Protein AF-E9PKG4-F1 (afdb_monomer_lite)

Structure (mmCIF, N/CA/C/O backbone):
dat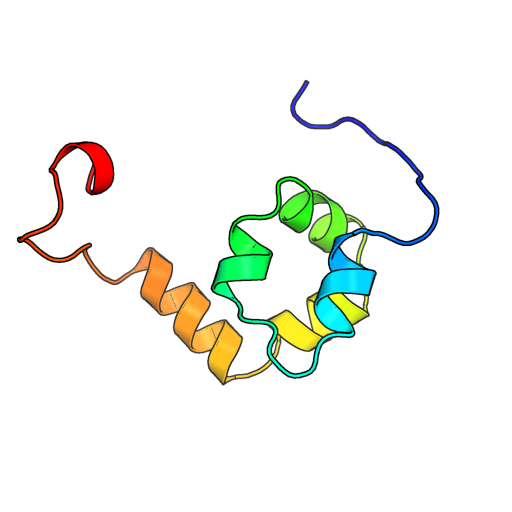a_AF-E9PKG4-F1
#
_entry.id   AF-E9PKG4-F1
#
loop_
_atom_site.group_PDB
_atom_site.id
_atom_site.type_symbol
_atom_site.label_atom_id
_atom_site.label_alt_id
_atom_site.label_comp_id
_atom_site.label_asym_id
_atom_site.label_entity_id
_atom_site.label_seq_id
_atom_site.pdbx_PDB_ins_code
_atom_site.Cartn_x
_atom_site.Cartn_y
_atom_site.Cartn_z
_atom_site.occupancy
_atom_site.B_iso_or_equiv
_atom_site.auth_seq_id
_atom_site.auth_comp_id
_atom_site.auth_asym_id
_atom_site.auth_atom_id
_atom_site.pdbx_PDB_model_num
ATOM 1 N N . MET A 1 1 ? 16.772 17.367 5.679 1.00 49.16 1 MET A N 1
ATOM 2 C CA . MET A 1 1 ? 15.684 17.860 4.807 1.00 49.16 1 MET A CA 1
ATOM 3 C C . MET A 1 1 ? 14.880 16.644 4.398 1.00 49.16 1 MET A C 1
ATOM 5 O O . MET A 1 1 ? 15.497 15.708 3.915 1.00 49.16 1 MET A O 1
ATOM 9 N N . PHE A 1 2 ? 13.562 16.662 4.600 1.00 53.09 2 PHE A N 1
ATOM 10 C CA . PHE A 1 2 ? 12.620 15.560 4.315 1.00 53.09 2 PHE A CA 1
ATOM 11 C C . PHE A 1 2 ? 12.503 15.203 2.810 1.00 53.09 2 PHE A C 1
ATOM 13 O O . PHE A 1 2 ? 11.711 14.363 2.416 1.00 53.09 2 PHE A O 1
ATOM 20 N N . TRP A 1 3 ? 13.288 15.870 1.957 1.00 54.62 3 TRP A N 1
ATOM 21 C CA . TRP A 1 3 ? 13.279 15.749 0.500 1.00 54.62 3 TRP A CA 1
ATOM 22 C C . TRP A 1 3 ? 14.718 15.557 0.013 1.00 54.62 3 TRP A C 1
ATOM 24 O O . TRP A 1 3 ? 15.331 16.489 -0.512 1.00 54.62 3 TRP A O 1
ATOM 34 N N . LYS A 1 4 ? 15.309 14.388 0.276 1.00 54.28 4 LYS A N 1
ATOM 35 C CA . LYS A 1 4 ? 16.543 13.989 -0.406 1.00 54.28 4 LYS A CA 1
ATOM 36 C C . LYS A 1 4 ? 16.164 13.269 -1.693 1.00 54.28 4 LYS A C 1
ATOM 38 O O . LYS A 1 4 ? 15.314 12.394 -1.692 1.00 54.28 4 LYS A O 1
ATOM 43 N N . PHE A 1 5 ? 16.750 13.724 -2.791 1.00 58.12 5 PHE A N 1
ATOM 44 C CA . PHE A 1 5 ? 16.527 13.190 -4.126 1.00 58.12 5 PHE A CA 1
ATOM 45 C C . PHE A 1 5 ? 17.602 12.131 -4.375 1.00 58.12 5 PHE A C 1
ATOM 47 O O . PHE A 1 5 ? 18.624 12.426 -4.993 1.00 58.12 5 PHE A O 1
ATOM 54 N N . ASP A 1 6 ? 17.420 10.936 -3.817 1.00 52.53 6 ASP A N 1
ATOM 55 C CA . ASP A 1 6 ? 18.312 9.813 -4.091 1.00 52.53 6 ASP A CA 1
ATOM 56 C C . ASP A 1 6 ? 17.742 9.017 -5.267 1.00 52.53 6 ASP A C 1
ATOM 58 O O . ASP A 1 6 ? 16.780 8.265 -5.168 1.00 52.53 6 ASP A O 1
ATOM 62 N N . LEU A 1 7 ? 18.331 9.259 -6.438 1.00 58.31 7 LEU A N 1
ATOM 63 C CA . LEU A 1 7 ? 18.056 8.524 -7.664 1.00 58.31 7 LEU A CA 1
ATOM 64 C C . LEU A 1 7 ? 18.744 7.153 -7.544 1.00 58.31 7 LEU A C 1
ATOM 66 O O . LEU A 1 7 ? 19.890 7.004 -7.966 1.00 58.31 7 LEU A O 1
ATOM 70 N N . HIS A 1 8 ? 18.111 6.176 -6.892 1.00 51.53 8 HIS A N 1
ATOM 71 C CA . HIS A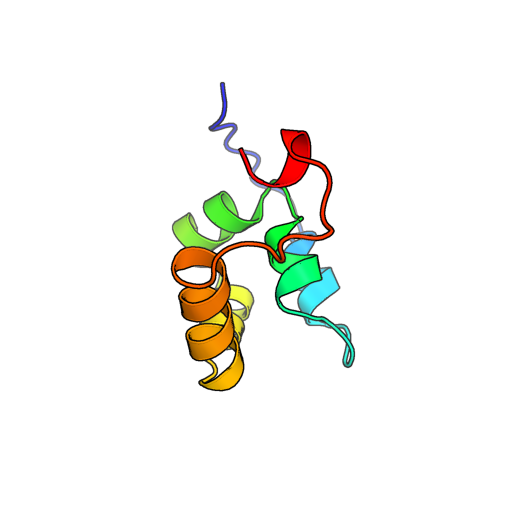 1 8 ? 18.713 4.858 -6.678 1.00 51.53 8 HIS A CA 1
ATOM 72 C C . HIS A 1 8 ? 17.987 3.741 -7.438 1.00 51.53 8 HIS A C 1
ATOM 74 O O . HIS A 1 8 ? 16.767 3.684 -7.546 1.00 51.53 8 HIS A O 1
ATOM 80 N N . SER A 1 9 ? 18.819 2.871 -8.011 1.00 51.91 9 SER A N 1
ATOM 81 C CA . SER A 1 9 ? 18.518 1.602 -8.668 1.00 51.91 9 SER A CA 1
ATOM 82 C C . SER A 1 9 ? 17.543 0.738 -7.860 1.00 51.91 9 SER A C 1
ATOM 84 O O . SER A 1 9 ? 17.841 0.471 -6.702 1.00 51.91 9 SER A O 1
ATOM 86 N N . SER A 1 10 ? 16.455 0.291 -8.506 1.00 59.94 10 SER A N 1
ATOM 87 C CA . SER A 1 10 ? 15.339 -0.524 -7.975 1.00 59.94 10 SER A CA 1
ATOM 88 C C . SER A 1 10 ? 14.847 -0.086 -6.591 1.00 59.94 10 SER A C 1
ATOM 90 O O . SER A 1 10 ? 15.471 -0.413 -5.581 1.00 59.94 10 SER A O 1
ATOM 92 N N . SER A 1 11 ? 13.719 0.629 -6.537 1.00 72.44 11 SER A N 1
ATOM 93 C CA . SER A 1 11 ? 13.185 1.116 -5.264 1.00 72.44 11 SER A CA 1
ATOM 94 C C . SER A 1 11 ? 12.844 -0.053 -4.333 1.00 72.44 11 SER A C 1
ATOM 96 O O . SER A 1 11 ? 12.440 -1.138 -4.769 1.00 72.44 11 SER A O 1
ATOM 98 N N . HIS A 1 12 ? 13.029 0.146 -3.028 1.00 86.12 12 HIS A N 1
ATOM 99 C CA . HIS A 1 12 ? 12.641 -0.862 -2.040 1.00 86.12 12 HIS A CA 1
ATOM 100 C C . HIS A 1 12 ? 11.139 -1.171 -2.140 1.00 86.12 12 HIS A C 1
ATOM 102 O O . HIS A 1 12 ? 10.746 -2.336 -2.102 1.00 86.12 12 HIS A O 1
ATOM 108 N N . ILE A 1 13 ? 10.336 -0.139 -2.423 1.00 91.75 13 ILE A N 1
ATOM 109 C CA . ILE A 1 13 ? 8.911 -0.238 -2.749 1.00 91.75 13 ILE A CA 1
ATOM 110 C C . ILE A 1 13 ? 8.659 -1.207 -3.911 1.00 91.75 13 ILE A C 1
ATOM 112 O O . ILE A 1 13 ? 7.784 -2.061 -3.803 1.00 91.75 13 ILE A O 1
ATOM 116 N N . ASP A 1 14 ? 9.429 -1.139 -5.001 1.00 91.31 14 ASP A N 1
ATOM 117 C CA . ASP A 1 14 ? 9.260 -2.056 -6.136 1.00 91.31 14 ASP A CA 1
ATOM 118 C C . ASP A 1 14 ? 9.524 -3.510 -5.745 1.00 91.31 14 ASP A C 1
ATOM 120 O O . ASP A 1 14 ? 8.836 -4.403 -6.237 1.00 91.31 14 ASP A O 1
ATOM 124 N N . THR A 1 15 ? 10.502 -3.738 -4.864 1.00 91.88 15 THR A N 1
ATOM 125 C CA . THR A 1 15 ? 10.824 -5.074 -4.340 1.00 91.88 15 THR A CA 1
ATOM 126 C C . THR A 1 15 ? 9.717 -5.571 -3.410 1.00 91.88 15 THR A C 1
ATOM 128 O O . THR A 1 15 ? 9.353 -6.744 -3.440 1.00 91.88 15 THR A O 1
ATOM 131 N N . LEU A 1 16 ? 9.151 -4.679 -2.596 1.00 93.31 16 LEU A N 1
ATOM 132 C CA . LEU A 1 16 ? 8.046 -4.997 -1.699 1.00 93.31 16 LEU A CA 1
ATOM 133 C C . LEU A 1 16 ? 6.782 -5.364 -2.492 1.00 93.31 16 LEU A C 1
ATOM 135 O O . LEU A 1 16 ? 6.138 -6.363 -2.191 1.00 93.31 16 LEU A O 1
ATOM 139 N N . LEU A 1 17 ? 6.483 -4.615 -3.557 1.00 94.00 17 LEU A N 1
ATOM 140 C CA . LEU A 1 17 ? 5.346 -4.844 -4.456 1.00 94.00 17 LEU A CA 1
ATOM 141 C C . LEU A 1 17 ? 5.452 -6.125 -5.295 1.00 94.00 17 LEU A C 1
ATOM 143 O O . LEU A 1 17 ? 4.460 -6.550 -5.882 1.00 94.00 17 LEU A O 1
ATOM 147 N N . GLU A 1 18 ? 6.634 -6.736 -5.380 1.00 92.69 18 GLU A N 1
ATOM 148 C CA . GLU A 1 18 ? 6.826 -8.037 -6.031 1.00 92.69 18 GLU A CA 1
ATOM 149 C C . GLU A 1 18 ? 6.403 -9.215 -5.142 1.00 92.69 18 GLU A C 1
ATOM 151 O O . GLU A 1 18 ? 6.251 -10.333 -5.638 1.00 92.69 18 GLU A O 1
ATOM 156 N N . ARG A 1 19 ? 6.176 -8.982 -3.844 1.00 94.12 19 ARG A N 1
ATOM 157 C CA . ARG A 1 19 ? 5.649 -9.997 -2.931 1.00 94.12 19 ARG A CA 1
ATOM 158 C C . ARG A 1 19 ? 4.147 -10.186 -3.142 1.00 94.12 19 ARG A C 1
ATOM 160 O O . ARG A 1 19 ? 3.393 -9.221 -3.217 1.00 94.12 19 ARG A O 1
ATOM 167 N N . GLU A 1 20 ? 3.699 -11.439 -3.169 1.00 88.69 20 GLU A N 1
ATOM 168 C CA . GLU A 1 20 ? 2.271 -11.774 -3.304 1.00 88.69 20 GLU A CA 1
ATOM 169 C C . GLU A 1 20 ? 1.443 -11.398 -2.062 1.00 88.69 20 GLU A C 1
ATOM 171 O O . GLU A 1 20 ? 0.233 -11.216 -2.167 1.00 88.69 20 GLU A O 1
ATOM 176 N N . ASP A 1 21 ? 2.085 -11.274 -0.897 1.00 91.31 21 ASP A N 1
ATOM 177 C CA . ASP A 1 21 ? 1.464 -11.029 0.409 1.00 91.31 21 ASP A CA 1
ATOM 178 C C . ASP A 1 21 ? 1.630 -9.588 0.917 1.00 91.31 21 ASP A C 1
ATOM 180 O O . ASP A 1 21 ? 1.340 -9.311 2.081 1.00 91.31 21 ASP A O 1
ATOM 184 N N . VAL A 1 22 ? 2.102 -8.668 0.068 1.00 93.88 22 VAL A N 1
ATOM 185 C CA . VAL A 1 22 ? 2.299 -7.268 0.461 1.00 93.88 22 VAL A CA 1
ATOM 186 C C . VAL A 1 22 ? 0.979 -6.625 0.883 1.00 93.88 22 VAL A C 1
ATOM 188 O O . VAL A 1 22 ? -0.048 -6.748 0.211 1.00 93.88 22 VAL A O 1
ATOM 191 N N . THR A 1 23 ? 1.014 -5.897 1.997 1.00 94.75 23 THR A N 1
ATOM 192 C CA . THR A 1 23 ? -0.152 -5.173 2.511 1.00 94.75 23 THR A CA 1
ATOM 193 C C . THR A 1 23 ? 0.004 -3.671 2.317 1.00 94.75 23 THR A C 1
ATOM 195 O O . THR A 1 23 ? 1.116 -3.145 2.254 1.00 94.75 23 THR A O 1
ATOM 198 N N . LEU A 1 24 ? -1.123 -2.955 2.274 1.00 94.81 24 LEU A N 1
ATOM 199 C CA . LEU A 1 24 ? -1.104 -1.493 2.251 1.00 94.81 24 LEU A CA 1
ATOM 200 C C . LEU A 1 2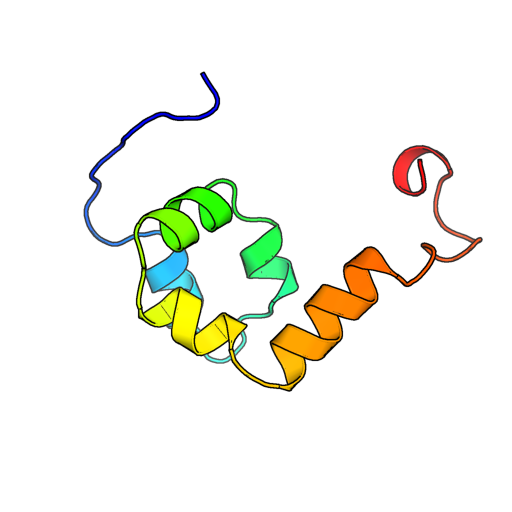4 ? -0.363 -0.926 3.467 1.00 94.81 24 LEU A C 1
ATOM 202 O O . LEU A 1 24 ? 0.385 0.032 3.327 1.00 94.81 24 LEU A O 1
ATOM 206 N N . LYS A 1 25 ? -0.538 -1.527 4.647 1.00 92.19 25 LYS A N 1
ATOM 207 C CA . LYS A 1 25 ? 0.115 -1.065 5.873 1.00 92.19 25 LYS A CA 1
ATOM 208 C C . LYS A 1 25 ? 1.637 -1.145 5.781 1.00 92.19 25 LYS A C 1
ATOM 210 O O . LYS A 1 25 ? 2.295 -0.161 6.083 1.00 92.19 25 LYS A O 1
ATOM 215 N N . GLU A 1 26 ? 2.167 -2.270 5.295 1.00 93.38 26 GLU A N 1
ATOM 216 C CA . GLU A 1 26 ? 3.610 -2.410 5.056 1.00 93.38 26 GLU A CA 1
ATOM 217 C C . GLU A 1 26 ? 4.124 -1.314 4.112 1.00 93.38 26 GLU A C 1
ATOM 219 O O . GLU A 1 26 ? 5.141 -0.701 4.398 1.00 93.38 26 GLU A O 1
ATOM 224 N N . LEU A 1 27 ? 3.391 -0.998 3.037 1.00 94.00 27 LEU A N 1
ATOM 225 C CA . LEU A 1 27 ? 3.759 0.095 2.127 1.00 94.00 27 LEU A CA 1
ATOM 226 C C . LEU A 1 27 ? 3.683 1.483 2.773 1.00 94.00 27 LEU A C 1
ATOM 228 O O . LEU A 1 27 ? 4.473 2.352 2.421 1.00 94.00 27 LEU A O 1
ATOM 232 N N . MET A 1 28 ? 2.722 1.724 3.665 1.00 92.44 28 MET A N 1
ATOM 233 C CA . MET A 1 28 ? 2.572 3.013 4.353 1.00 92.44 28 MET A CA 1
ATOM 234 C C . MET A 1 28 ? 3.634 3.246 5.429 1.00 92.44 28 MET A C 1
ATOM 236 O O . MET A 1 28 ? 3.925 4.403 5.730 1.00 92.44 28 MET A O 1
ATOM 240 N N . ASP A 1 29 ? 4.226 2.178 5.965 1.00 91.81 29 ASP A N 1
ATOM 241 C CA . ASP A 1 29 ? 5.328 2.251 6.928 1.00 91.81 29 ASP A CA 1
ATOM 242 C C . ASP A 1 29 ? 6.680 2.590 6.257 1.00 91.81 29 ASP A C 1
ATOM 244 O O . ASP A 1 29 ? 7.642 2.938 6.944 1.00 91.81 29 ASP A O 1
ATOM 248 N N . GLU A 1 30 ? 6.762 2.542 4.922 1.00 92.00 30 GLU A N 1
ATOM 249 C CA . GLU A 1 30 ? 7.977 2.863 4.170 1.00 92.00 30 GLU A CA 1
ATOM 250 C C . GLU A 1 30 ? 8.237 4.373 4.075 1.00 92.00 30 GLU A C 1
ATOM 252 O O . GLU A 1 30 ? 7.412 5.147 3.582 1.00 92.00 30 GLU A O 1
ATOM 257 N N . GLU A 1 31 ? 9.445 4.799 4.460 1.00 89.44 31 GLU A N 1
ATOM 258 C CA . GLU A 1 31 ? 9.835 6.219 4.492 1.00 89.44 31 GLU A CA 1
ATOM 259 C C . GLU A 1 31 ? 9.759 6.893 3.107 1.00 89.44 31 GLU A C 1
ATOM 261 O O . GLU A 1 31 ? 9.445 8.084 2.993 1.00 89.44 31 GLU A O 1
ATOM 266 N N . ASP A 1 32 ? 10.000 6.122 2.045 1.00 89.44 32 ASP A N 1
ATOM 267 C CA . ASP A 1 32 ? 10.057 6.614 0.669 1.00 89.44 32 ASP A CA 1
ATOM 268 C C . ASP A 1 32 ? 8.699 6.599 -0.050 1.00 89.44 32 ASP A C 1
ATOM 270 O O . ASP A 1 32 ? 8.600 7.096 -1.174 1.00 89.44 32 ASP A O 1
ATOM 274 N N . VAL A 1 33 ? 7.619 6.100 0.569 1.00 91.69 33 VAL A N 1
ATOM 275 C CA . VAL A 1 33 ? 6.337 5.885 -0.130 1.00 91.69 33 VAL A CA 1
ATOM 276 C C . VAL A 1 33 ? 5.764 7.162 -0.753 1.00 91.69 33 VAL A C 1
ATOM 278 O O . VAL A 1 33 ? 5.295 7.164 -1.895 1.00 91.69 33 VAL A O 1
ATOM 281 N N . LEU A 1 34 ? 5.872 8.292 -0.049 1.00 91.69 34 LEU A N 1
ATOM 282 C CA . LEU A 1 34 ? 5.441 9.595 -0.558 1.00 91.69 34 LEU A CA 1
ATOM 283 C C . LEU A 1 34 ? 6.356 10.114 -1.675 1.00 91.69 34 LEU A C 1
ATOM 285 O O . LEU A 1 34 ? 5.874 10.767 -2.607 1.00 91.69 34 LEU A O 1
ATOM 289 N N . GLN A 1 35 ? 7.662 9.838 -1.598 1.00 89.38 35 GLN A N 1
ATOM 290 C CA . GLN A 1 35 ? 8.602 10.218 -2.656 1.00 89.38 35 GLN A CA 1
ATOM 291 C C . GLN A 1 35 ? 8.333 9.420 -3.929 1.00 89.38 35 GLN A C 1
ATOM 293 O O . GLN A 1 35 ? 8.235 10.014 -5.000 1.00 89.38 35 GLN A O 1
ATOM 298 N N . GLU A 1 36 ? 8.136 8.110 -3.815 1.00 90.00 36 GLU A N 1
ATOM 299 C CA . GLU A 1 36 ? 7.835 7.209 -4.930 1.00 90.00 36 GLU A CA 1
ATOM 300 C C . GLU A 1 36 ? 6.479 7.540 -5.577 1.00 90.00 36 GLU A C 1
ATOM 302 O O . GLU A 1 36 ? 6.362 7.569 -6.806 1.00 90.00 36 GLU A O 1
ATOM 307 N N . CYS A 1 37 ? 5.469 7.913 -4.778 1.00 91.69 37 CYS A N 1
ATOM 308 C CA . CYS A 1 37 ? 4.201 8.435 -5.303 1.00 91.69 37 CYS A CA 1
ATOM 309 C C . CYS A 1 37 ? 4.420 9.706 -6.132 1.00 91.69 37 CYS A C 1
ATOM 311 O O . CYS A 1 37 ? 3.915 9.835 -7.250 1.00 91.69 37 CYS A O 1
ATOM 313 N N . LYS A 1 38 ? 5.201 10.654 -5.601 1.00 88.38 38 LYS A N 1
ATOM 314 C CA . LYS A 1 38 ? 5.528 11.913 -6.281 1.00 88.38 38 LYS A CA 1
ATOM 315 C C . LYS A 1 38 ? 6.357 11.690 -7.548 1.00 88.38 38 LYS A C 1
ATOM 317 O O . LYS A 1 38 ? 6.162 12.406 -8.529 1.00 88.38 38 LYS A O 1
ATOM 322 N N . ALA A 1 39 ? 7.254 10.708 -7.535 1.00 90.56 39 ALA A N 1
ATOM 323 C CA . ALA A 1 39 ? 8.054 10.285 -8.681 1.00 90.56 39 ALA A CA 1
ATOM 324 C C . ALA A 1 39 ? 7.237 9.530 -9.744 1.00 90.56 39 ALA A C 1
ATOM 326 O O . ALA A 1 39 ? 7.780 9.153 -10.779 1.00 90.56 39 ALA A O 1
ATOM 327 N N . GLN A 1 40 ? 5.932 9.350 -9.517 1.00 90.50 40 GLN A N 1
ATOM 328 C CA . GLN A 1 40 ? 5.024 8.626 -10.396 1.00 90.50 40 GLN A CA 1
ATOM 329 C C . GLN A 1 40 ? 5.431 7.160 -10.598 1.00 90.50 40 GLN A C 1
ATOM 331 O O . GLN A 1 40 ? 5.308 6.630 -11.705 1.00 90.50 40 GLN A O 1
ATOM 336 N N . ASN A 1 41 ? 5.897 6.492 -9.534 1.00 91.81 41 ASN A N 1
ATOM 337 C CA . ASN A 1 41 ? 6.157 5.059 -9.576 1.00 91.81 41 ASN A CA 1
ATOM 338 C C . ASN A 1 41 ? 4.875 4.317 -9.974 1.00 91.81 41 ASN A C 1
ATOM 340 O O . ASN A 1 41 ? 3.884 4.279 -9.243 1.00 91.81 41 ASN A O 1
ATOM 344 N N . ARG A 1 42 ? 4.901 3.721 -11.166 1.00 93.56 42 ARG A N 1
ATOM 345 C CA . ARG A 1 42 ? 3.726 3.110 -11.776 1.00 93.56 42 ARG A CA 1
ATOM 346 C C . ARG A 1 42 ? 3.226 1.893 -10.998 1.00 93.56 42 ARG A C 1
ATOM 348 O O . ARG A 1 42 ? 2.016 1.764 -10.857 1.00 93.56 42 ARG A O 1
ATOM 355 N N . LYS A 1 43 ? 4.122 1.042 -10.480 1.00 93.94 43 LYS A N 1
ATOM 356 C CA . LYS A 1 43 ? 3.733 -0.139 -9.691 1.00 9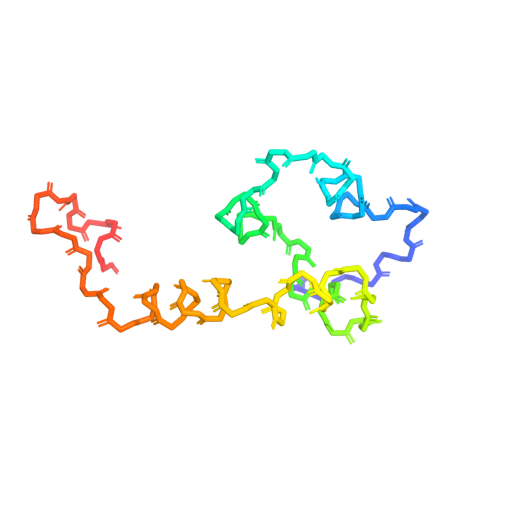3.94 43 LYS A CA 1
ATOM 357 C C . LYS A 1 43 ? 3.012 0.295 -8.414 1.00 93.94 43 LYS A C 1
ATOM 359 O O . LYS A 1 43 ? 1.949 -0.234 -8.100 1.00 93.94 43 LYS A O 1
ATOM 364 N N . LEU A 1 44 ? 3.560 1.299 -7.724 1.00 95.00 44 LEU A N 1
ATOM 365 C CA . LEU A 1 44 ? 2.961 1.853 -6.511 1.00 95.00 44 LEU A CA 1
ATOM 366 C C . LEU A 1 44 ? 1.597 2.487 -6.794 1.00 95.00 44 LEU A C 1
ATOM 368 O O . LEU A 1 44 ? 0.629 2.194 -6.101 1.00 95.00 44 LEU A O 1
ATOM 372 N N . ILE A 1 45 ? 1.495 3.313 -7.838 1.00 95.44 45 ILE A N 1
ATOM 373 C CA . ILE A 1 45 ? 0.225 3.948 -8.213 1.00 95.44 45 ILE A CA 1
ATOM 374 C C . ILE A 1 45 ? -0.826 2.893 -8.574 1.00 95.44 45 ILE A C 1
ATOM 376 O O . ILE A 1 45 ? -1.956 2.979 -8.103 1.00 95.44 45 ILE A O 1
ATOM 380 N N . GLU A 1 46 ? -0.475 1.889 -9.380 1.00 95.50 46 GLU A N 1
ATOM 381 C CA . GLU A 1 46 ? -1.398 0.807 -9.744 1.00 95.50 46 GLU A CA 1
ATOM 382 C C . GLU A 1 46 ? -1.864 0.012 -8.513 1.00 95.50 46 GLU A C 1
ATOM 384 O O . GLU A 1 46 ? -3.031 -0.370 -8.450 1.00 95.50 46 GLU A O 1
ATOM 389 N N . PHE A 1 47 ? -0.994 -0.191 -7.518 1.00 95.69 47 PHE A N 1
ATOM 390 C CA . PHE A 1 47 ? -1.365 -0.818 -6.251 1.00 95.69 47 PHE A CA 1
ATOM 391 C C . PHE A 1 47 ? -2.337 0.052 -5.441 1.00 95.69 47 PHE A C 1
ATOM 393 O O . PHE A 1 47 ? -3.407 -0.419 -5.067 1.00 95.69 47 PHE A O 1
ATOM 400 N N . LEU A 1 48 ? -2.004 1.328 -5.218 1.00 95.00 48 LEU A N 1
ATOM 401 C CA . LEU A 1 48 ? -2.820 2.247 -4.415 1.00 95.00 48 LEU A CA 1
ATOM 402 C C . LEU A 1 48 ? -4.186 2.547 -5.050 1.00 95.00 48 LEU A C 1
ATOM 404 O O . LEU A 1 48 ? -5.114 2.912 -4.338 1.00 95.00 48 LEU A O 1
ATOM 408 N N . LEU A 1 49 ? -4.323 2.394 -6.371 1.00 95.19 49 LEU A N 1
ATOM 409 C CA . LEU A 1 49 ? -5.587 2.578 -7.094 1.00 95.19 49 LEU A CA 1
ATOM 410 C C . LEU A 1 49 ? -6.546 1.380 -7.003 1.00 95.19 49 LEU A C 1
ATOM 412 O O . LEU A 1 49 ? -7.673 1.476 -7.497 1.00 95.19 49 LEU A O 1
ATOM 416 N N . LYS A 1 50 ? -6.141 0.255 -6.403 1.00 96.38 50 LYS A N 1
ATOM 417 C CA . LYS A 1 50 ? -7.063 -0.855 -6.129 1.00 96.38 50 LYS A CA 1
ATOM 418 C C . LYS A 1 50 ? -8.156 -0.393 -5.163 1.00 96.38 50 LYS A C 1
ATOM 420 O O . LYS A 1 50 ? -7.879 0.343 -4.222 1.00 96.38 50 LYS A O 1
ATOM 425 N N . ALA A 1 51 ? -9.390 -0.850 -5.382 1.00 95.19 51 ALA A N 1
ATOM 426 C CA . ALA A 1 51 ? -10.545 -0.429 -4.585 1.00 95.19 51 ALA A CA 1
ATOM 427 C C . ALA A 1 51 ? -10.348 -0.692 -3.082 1.00 95.19 51 ALA A C 1
ATOM 429 O O . ALA A 1 51 ? -10.549 0.213 -2.284 1.00 95.19 51 ALA A O 1
ATOM 430 N N . GLU A 1 52 ? -9.860 -1.884 -2.729 1.00 94.12 52 GLU A N 1
ATOM 431 C CA . GLU A 1 52 ? -9.513 -2.265 -1.352 1.00 94.12 52 GLU A CA 1
ATOM 432 C C . GLU A 1 52 ? -8.497 -1.305 -0.712 1.00 94.12 52 GLU A C 1
ATOM 434 O O . GLU A 1 52 ? -8.707 -0.828 0.396 1.00 94.12 52 GLU A O 1
ATOM 439 N N . CYS A 1 53 ? -7.442 -0.930 -1.442 1.00 95.50 53 CYS A N 1
ATOM 440 C CA . CYS A 1 53 ? -6.439 -0.001 -0.937 1.00 95.50 53 CYS A CA 1
ATOM 441 C C . CYS A 1 53 ? -7.003 1.411 -0.765 1.00 95.50 53 CYS A C 1
ATOM 443 O O . CYS A 1 53 ? -6.678 2.079 0.209 1.00 95.50 53 CYS A O 1
ATOM 445 N N . LEU A 1 54 ? -7.842 1.882 -1.692 1.00 95.00 54 LEU A N 1
ATOM 446 C CA . LEU A 1 54 ? -8.481 3.193 -1.572 1.00 95.00 54 LEU A CA 1
ATOM 447 C C . LEU A 1 54 ? -9.442 3.254 -0.380 1.00 95.00 54 LEU A C 1
ATOM 449 O O . LEU A 1 54 ? -9.458 4.263 0.322 1.00 95.00 54 LEU A O 1
ATOM 453 N N . GLU A 1 55 ? -10.227 2.200 -0.154 1.00 95.06 55 GLU A N 1
ATOM 454 C CA . GLU A 1 55 ? -11.110 2.091 1.011 1.00 95.06 55 GLU A CA 1
ATOM 455 C C . GLU A 1 55 ? -10.300 2.116 2.313 1.00 95.06 55 GLU A C 1
ATOM 457 O O . GLU A 1 55 ? -10.562 2.966 3.165 1.00 95.06 55 GLU A O 1
ATOM 462 N N . ASP A 1 56 ? -9.252 1.294 2.418 1.00 93.88 56 ASP A N 1
ATOM 463 C CA . ASP A 1 56 ? -8.379 1.249 3.596 1.00 93.88 56 ASP A CA 1
ATOM 464 C C . ASP A 1 56 ? -7.676 2.593 3.856 1.00 93.88 56 ASP A C 1
ATOM 466 O O . ASP A 1 56 ? -7.625 3.059 4.995 1.00 93.88 56 ASP A O 1
ATOM 470 N N . LEU A 1 57 ? -7.171 3.262 2.810 1.00 93.38 57 LEU A N 1
ATOM 471 C CA . LEU A 1 57 ? -6.554 4.590 2.924 1.00 93.38 57 LEU A CA 1
ATOM 472 C C . LEU A 1 57 ? -7.525 5.623 3.502 1.00 93.38 57 LEU A C 1
ATOM 474 O O . LEU A 1 57 ? -7.122 6.465 4.305 1.00 93.38 57 LEU A O 1
ATOM 478 N N . VAL A 1 58 ? -8.795 5.583 3.088 1.00 93.56 58 VAL A N 1
ATOM 479 C CA . VAL A 1 58 ? -9.821 6.466 3.651 1.00 93.56 58 VAL A CA 1
ATOM 480 C C . VAL A 1 58 ? -10.100 6.081 5.099 1.00 93.56 58 VAL A C 1
ATOM 482 O O . VAL A 1 58 ? -10.085 6.968 5.953 1.00 93.56 58 VAL A O 1
ATOM 485 N N . SER A 1 59 ? -10.292 4.791 5.389 1.00 91.88 59 SER A N 1
ATOM 486 C CA . SER A 1 59 ? -10.514 4.282 6.747 1.00 91.88 59 SER A CA 1
ATOM 487 C C . SER A 1 59 ? -9.404 4.702 7.711 1.00 91.88 59 SER A C 1
ATOM 489 O O . SER A 1 59 ? -9.708 5.201 8.787 1.00 91.88 59 SER A O 1
ATOM 491 N N . PHE A 1 60 ? -8.132 4.648 7.311 1.00 88.75 60 PHE A N 1
ATOM 492 C CA . PHE A 1 60 ? -7.011 5.098 8.151 1.00 88.75 60 PHE A CA 1
ATOM 493 C C . PHE A 1 60 ? -7.061 6.585 8.527 1.00 88.75 60 PHE A C 1
ATOM 495 O O . PHE A 1 60 ? -6.436 6.985 9.507 1.00 88.75 60 PHE A O 1
ATOM 502 N N . ILE A 1 61 ? -7.775 7.409 7.758 1.00 88.12 61 ILE A N 1
ATOM 503 C CA . ILE A 1 61 ? -7.930 8.843 8.025 1.00 88.12 61 ILE A CA 1
ATOM 504 C C . ILE A 1 61 ? -9.193 9.121 8.847 1.00 88.12 61 ILE A C 1
ATOM 506 O O . ILE A 1 61 ? -9.185 10.023 9.685 1.00 88.12 61 ILE A O 1
ATOM 510 N N . ILE A 1 62 ? -10.291 8.413 8.566 1.00 89.75 62 ILE A N 1
ATOM 511 C CA . ILE A 1 62 ? -11.610 8.732 9.136 1.00 89.75 62 ILE A CA 1
ATOM 512 C C . ILE A 1 62 ? -11.967 7.904 10.368 1.00 89.75 62 ILE A C 1
ATOM 514 O O . ILE A 1 62 ? -12.835 8.321 11.135 1.00 89.75 62 ILE A O 1
ATOM 518 N N . GLU A 1 63 ? -11.362 6.732 10.542 1.00 88.19 63 GLU A N 1
ATOM 519 C CA . GLU A 1 63 ? -11.641 5.870 11.682 1.00 88.19 63 GLU A CA 1
ATOM 520 C C . GLU A 1 63 ? -10.828 6.326 12.886 1.00 88.19 63 GLU A C 1
ATOM 522 O O . GLU A 1 63 ? -9.603 6.448 12.838 1.00 88.19 63 GLU A O 1
ATOM 527 N N . GLU A 1 64 ? -11.525 6.578 13.993 1.00 80.94 64 GLU A N 1
ATOM 528 C CA . GLU A 1 64 ? -10.848 6.852 15.248 1.00 80.94 64 GLU A CA 1
ATOM 529 C C . GLU A 1 64 ? -10.105 5.594 15.713 1.00 80.94 64 GLU A C 1
ATOM 531 O O . GLU A 1 64 ? -10.687 4.502 15.736 1.00 80.94 64 GLU A O 1
ATOM 536 N N . PRO A 1 65 ? -8.836 5.730 16.129 1.00 78.06 65 PRO A N 1
ATOM 537 C CA . PRO A 1 65 ? -8.098 4.610 16.674 1.00 78.06 65 PRO A CA 1
ATOM 538 C C . PRO A 1 65 ? -8.831 4.062 17.911 1.00 78.06 65 PRO A C 1
ATOM 540 O O . PRO A 1 65 ? -9.344 4.837 18.731 1.00 78.06 65 PRO A O 1
ATOM 543 N N . PRO A 1 66 ? -8.914 2.729 18.059 1.00 81.62 66 PRO A N 1
ATOM 544 C CA . PRO A 1 66 ? -9.788 2.111 19.043 1.00 81.62 66 PRO A CA 1
ATOM 545 C C . PRO A 1 66 ? -9.433 2.515 20.482 1.00 81.62 66 PRO A C 1
ATOM 547 O O . PRO A 1 66 ? -8.288 2.825 20.821 1.00 81.62 66 PRO A O 1
ATOM 550 N N . GLN A 1 67 ? -10.458 2.588 21.340 1.00 79.75 67 GLN A N 1
ATOM 551 C CA . GLN A 1 67 ? -10.343 3.261 22.641 1.00 79.75 67 GLN A CA 1
ATOM 552 C C . GLN A 1 67 ? -9.430 2.559 23.654 1.00 79.75 67 GLN A C 1
ATOM 554 O O . GLN A 1 67 ? -9.058 3.155 24.667 1.00 79.75 67 GLN A O 1
ATOM 559 N N . ASP A 1 68 ? -9.079 1.310 23.379 1.00 83.38 68 ASP A N 1
ATOM 560 C CA . ASP A 1 68 ? -8.148 0.479 24.132 1.00 83.38 68 ASP A CA 1
ATOM 561 C C . ASP A 1 68 ? -6.677 0.700 23.736 1.00 83.38 68 ASP A C 1
ATOM 563 O O . ASP A 1 68 ? -5.786 0.224 24.442 1.00 83.38 68 ASP A O 1
ATOM 567 N N . MET A 1 69 ? -6.396 1.458 22.668 1.00 79.19 69 MET A N 1
ATOM 568 C CA . MET A 1 69 ? -5.033 1.854 22.313 1.00 79.19 69 MET A CA 1
ATOM 569 C C . MET A 1 69 ? -4.478 2.935 23.251 1.00 79.19 69 MET A C 1
ATOM 571 O O . MET A 1 69 ? -5.201 3.812 23.743 1.00 79.19 69 MET A O 1
ATOM 575 N N . ASP A 1 70 ? -3.162 2.886 23.477 1.00 78.56 70 ASP A N 1
ATOM 576 C CA . ASP A 1 70 ? -2.424 3.884 24.260 1.00 78.56 70 ASP A CA 1
ATOM 577 C C . ASP A 1 70 ? -2.710 5.295 23.717 1.00 78.56 70 ASP A C 1
ATOM 579 O O . ASP A 1 70 ? -2.690 5.518 22.504 1.00 78.56 70 ASP A O 1
ATOM 583 N N . GLU A 1 71 ? -3.004 6.249 24.605 1.00 74.19 71 GLU A N 1
ATOM 584 C CA . GLU A 1 71 ? -3.321 7.630 24.218 1.00 74.19 71 GLU A CA 1
ATOM 585 C C . GLU A 1 71 ? -2.220 8.260 23.361 1.00 74.19 71 GLU A C 1
ATOM 587 O O . GLU A 1 71 ? -2.550 9.008 22.450 1.00 74.19 71 GLU A O 1
ATOM 592 N N . LYS A 1 72 ? -0.946 7.899 23.579 1.00 76.25 72 LYS A N 1
ATOM 593 C CA . LYS A 1 72 ? 0.193 8.391 22.778 1.00 76.25 72 LYS A CA 1
ATOM 594 C C . LYS A 1 72 ? 0.213 7.887 21.337 1.00 76.25 72 LYS A C 1
ATOM 596 O O . LYS A 1 72 ? 0.999 8.370 20.532 1.00 76.25 72 LYS A O 1
ATOM 601 N N . ILE A 1 73 ? -0.537 6.825 21.053 1.00 68.00 73 ILE A N 1
ATOM 602 C CA . ILE A 1 73 ? -0.685 6.267 19.706 1.00 68.00 73 ILE A CA 1
ATOM 603 C C . ILE A 1 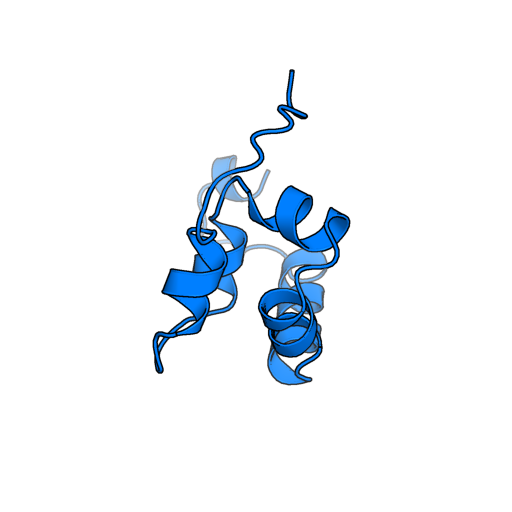73 ? -1.953 6.831 19.055 1.00 68.00 73 ILE A C 1
ATOM 605 O O . ILE A 1 73 ? -2.028 6.916 17.833 1.00 68.00 73 ILE A O 1
ATOM 609 N N . ARG A 1 74 ? -2.940 7.246 19.862 1.00 64.25 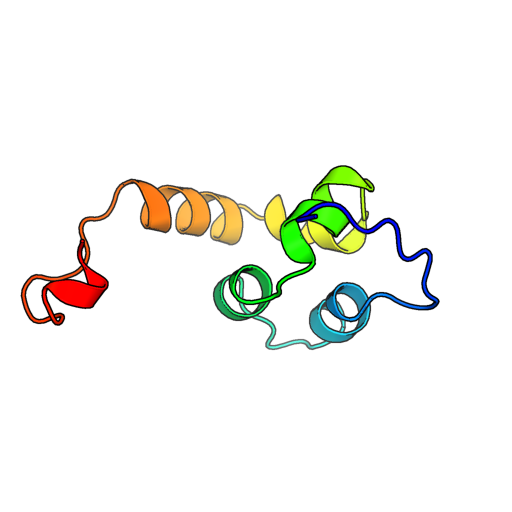74 ARG A N 1
ATOM 610 C CA . ARG A 1 74 ? -4.158 7.907 19.379 1.00 64.25 74 ARG A CA 1
ATOM 611 C C . ARG A 1 74 ? -3.954 9.384 19.025 1.00 64.25 74 ARG A C 1
ATOM 613 O O . ARG A 1 74 ? -4.652 9.862 18.134 1.00 64.25 74 ARG A O 1
ATOM 620 N N . TYR A 1 75 ? -3.050 10.083 19.722 1.00 62.78 75 TYR A N 1
ATOM 621 C CA . TYR A 1 75 ? -2.835 11.537 19.647 1.00 62.78 75 TYR A CA 1
ATOM 622 C C . TYR A 1 75 ? -1.362 11.914 19.839 1.00 62.78 75 TYR A C 1
ATOM 624 O O . TYR A 1 75 ? -0.966 12.976 19.305 1.00 62.78 75 TYR A O 1
#

GO terms:
  GO:0005654 nucleoplasm (C, IDA)
  GO:0005829 cytosol (C, IDA)
  GO:0005886 plasma membrane (C, IDA)

Organism: Homo sapiens (NCBI:txid9606)

Secondary structure (DSSP, 8-state):
--------SS-HHHHHTTSTT--HHHHHT-TTHHHHHHTT-HHHHHHHTSHHHHHHHHHHHHSPPPTTS-HHHH-

Foldseek 3Di:
DLDDDDPDDDDPLNVLLVDPPRDLVNLVPDSCNVVCVVVPVPSSVVVCPPPVNVVVVVCVVPPQDDPPDDVVVRD

InterPro domains:
  IPR007587 SIT4 phosphatase-associated protein family [PTHR12634] (1-75)

Radius of gyration: 14.41 Å; chains: 1; bounding box: 30×30×36 Å

pLDDT: mean 84.4, std 13.86, range [49.16, 96.38]

Sequence (75 aa):
MFWKFDLHSSSHIDTLLEREDVTLKELMDEEDVLQECKAQNRKLIEFLLKAECLEDLVSFIIEEPPQDMDEKIRY